Protein AF-A0A388KWD1-F1 (afdb_monomer_lite)

Sequence (75 aa):
MAVKIGINGFGRIGRLVLRASLNHPNVQVVAVNDPFLDPEYIVYLFKYDTVHGKYKGEWGYSNRVVELIEHISKA

Structure (mmCIF, N/CA/C/O backbone):
data_AF-A0A388KWD1-F1
#
_entry.id   AF-A0A388KWD1-F1
#
loop_
_atom_site.group_PDB
_atom_site.id
_atom_site.type_symbol
_atom_site.label_atom_id
_atom_site.label_alt_id
_atom_site.label_comp_id
_atom_site.label_asym_id
_atom_site.label_entity_id
_atom_site.label_seq_id
_atom_site.pdbx_PDB_ins_code
_atom_site.Cartn_x
_atom_site.Cartn_y
_atom_site.Cartn_z
_atom_site.occupancy
_atom_site.B_iso_or_equiv
_atom_site.auth_seq_id
_atom_site.auth_comp_id
_atom_site.auth_asym_id
_atom_site.auth_atom_id
_atom_site.pdbx_PDB_model_num
ATOM 1 N N . MET A 1 1 ? -17.041 -3.516 12.359 1.00 77.50 1 MET A N 1
ATOM 2 C CA . MET A 1 1 ? -16.108 -4.497 11.761 1.00 77.50 1 MET A CA 1
ATOM 3 C C . MET A 1 1 ? -15.580 -3.873 10.477 1.00 77.50 1 MET A C 1
ATOM 5 O O . MET A 1 1 ? -16.398 -3.363 9.724 1.00 77.50 1 MET A O 1
ATOM 9 N N . ALA A 1 2 ? -14.263 -3.801 10.272 1.00 89.31 2 ALA A N 1
ATOM 10 C CA . ALA A 1 2 ? -13.705 -3.158 9.079 1.00 89.31 2 ALA A CA 1
ATOM 11 C C . ALA A 1 2 ? -13.863 -4.060 7.844 1.00 89.31 2 ALA A C 1
ATOM 13 O O . ALA A 1 2 ? -13.683 -5.276 7.935 1.00 89.31 2 ALA A O 1
ATOM 14 N N . VAL A 1 3 ? -14.195 -3.467 6.697 1.00 95.69 3 VAL A N 1
ATOM 15 C CA . VAL A 1 3 ? -14.270 -4.166 5.411 1.00 95.69 3 VAL A CA 1
ATOM 16 C C . VAL A 1 3 ? -12.852 -4.452 4.933 1.00 95.69 3 VAL A C 1
ATOM 18 O O . VAL A 1 3 ? -12.037 -3.537 4.798 1.00 95.69 3 VAL A O 1
ATOM 21 N N . LYS A 1 4 ? -12.559 -5.729 4.682 1.00 92.31 4 LYS A N 1
ATOM 22 C CA . LYS A 1 4 ? -11.261 -6.178 4.172 1.00 92.31 4 LYS A CA 1
ATOM 23 C C . LYS A 1 4 ? -11.221 -6.028 2.658 1.00 92.31 4 LYS A C 1
ATOM 25 O O . LYS A 1 4 ? -12.103 -6.541 1.975 1.00 92.31 4 LYS A O 1
ATOM 30 N N . ILE A 1 5 ? -10.198 -5.352 2.147 1.00 92.25 5 ILE A N 1
ATOM 31 C CA . ILE A 1 5 ? -10.029 -5.097 0.714 1.00 92.25 5 ILE A CA 1
ATOM 32 C C . ILE A 1 5 ? -8.621 -5.467 0.241 1.00 92.25 5 ILE A C 1
ATOM 34 O O . ILE A 1 5 ? -7.653 -5.373 0.996 1.00 92.25 5 ILE A O 1
ATOM 38 N N . GLY A 1 6 ? -8.511 -5.872 -1.022 1.00 91.81 6 GLY A N 1
ATOM 39 C CA . GLY A 1 6 ? -7.240 -6.032 -1.726 1.00 91.81 6 GLY A CA 1
ATOM 40 C C . GLY A 1 6 ? -7.047 -4.931 -2.768 1.00 91.81 6 GLY A C 1
ATOM 41 O O . GLY A 1 6 ? -8.023 -4.390 -3.289 1.00 91.81 6 GLY A O 1
ATOM 42 N N . ILE A 1 7 ? -5.794 -4.606 -3.081 1.00 92.75 7 ILE A N 1
ATOM 43 C CA . ILE A 1 7 ? -5.427 -3.665 -4.146 1.00 92.75 7 ILE A CA 1
ATOM 44 C C . ILE A 1 7 ? -4.741 -4.452 -5.264 1.00 92.75 7 ILE A C 1
ATOM 46 O O . ILE A 1 7 ? -3.707 -5.069 -5.032 1.00 92.75 7 ILE A O 1
ATOM 50 N N . ASN A 1 8 ? -5.299 -4.415 -6.475 1.00 93.88 8 ASN A N 1
ATOM 51 C CA . ASN A 1 8 ? -4.681 -4.996 -7.667 1.00 93.88 8 ASN A CA 1
ATOM 52 C C . ASN A 1 8 ? -4.168 -3.868 -8.575 1.00 93.88 8 ASN A C 1
ATOM 54 O O . ASN A 1 8 ? -4.968 -3.128 -9.147 1.00 93.88 8 ASN A O 1
ATOM 58 N N . GLY A 1 9 ? -2.848 -3.725 -8.663 1.00 93.88 9 GLY A N 1
ATOM 59 C CA . GLY A 1 9 ? -2.142 -2.602 -9.279 1.00 93.88 9 GLY A CA 1
ATOM 60 C C . GLY A 1 9 ? -1.730 -1.537 -8.257 1.00 93.88 9 GLY A C 1
ATOM 61 O O . GLY A 1 9 ? -2.563 -0.788 -7.737 1.00 93.88 9 GLY A O 1
ATOM 62 N N . PHE A 1 10 ? -0.424 -1.409 -8.009 1.00 93.19 10 PHE A N 1
ATOM 63 C CA . PHE A 1 10 ? 0.165 -0.486 -7.031 1.00 93.19 10 PHE A CA 1
ATOM 64 C C . PHE A 1 10 ? 0.778 0.774 -7.670 1.00 93.19 10 PHE A C 1
ATOM 66 O O . PHE A 1 10 ? 1.756 1.377 -7.211 1.00 93.19 10 PHE A O 1
ATOM 73 N N . GLY A 1 11 ? 0.127 1.226 -8.740 1.00 92.69 11 GLY A N 1
ATOM 74 C CA . GLY A 1 11 ? 0.393 2.503 -9.387 1.00 92.69 11 GLY A CA 1
ATOM 75 C C . GLY A 1 11 ? -0.098 3.702 -8.568 1.00 92.69 11 GLY A C 1
ATOM 76 O O . GLY A 1 11 ? -0.336 3.642 -7.362 1.00 92.69 11 GLY A O 1
ATOM 77 N N . ARG A 1 12 ? -0.282 4.838 -9.244 1.00 95.00 12 ARG A N 1
ATOM 78 C CA . ARG A 1 12 ? -0.607 6.117 -8.592 1.00 95.00 12 ARG A CA 1
ATOM 79 C C . ARG A 1 12 ? -1.874 6.059 -7.726 1.00 95.00 12 ARG A C 1
ATOM 81 O O . ARG A 1 12 ? -1.854 6.552 -6.606 1.00 95.00 12 ARG A O 1
ATOM 88 N N . ILE A 1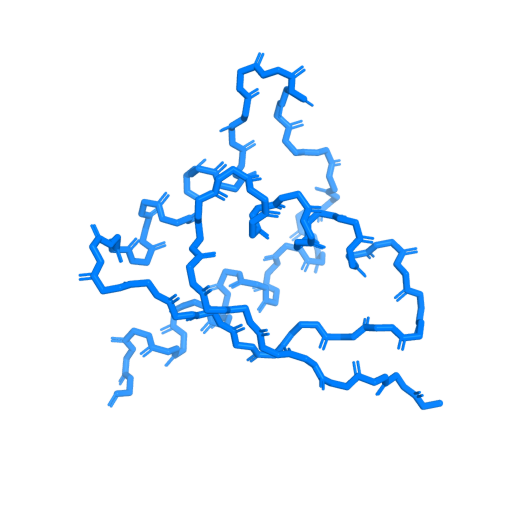 13 ? -2.944 5.426 -8.212 1.00 96.19 13 ILE A N 1
ATOM 89 C CA . ILE A 1 13 ? -4.208 5.308 -7.467 1.00 96.19 13 ILE A CA 1
ATOM 90 C C . ILE A 1 13 ? -4.099 4.293 -6.327 1.00 96.19 13 ILE A C 1
ATOM 92 O O . ILE A 1 13 ? -4.470 4.623 -5.205 1.00 96.19 13 ILE A O 1
ATOM 96 N N . GLY A 1 14 ? -3.534 3.105 -6.572 1.00 94.31 14 GLY A N 1
ATOM 97 C CA . GLY A 1 14 ? -3.384 2.067 -5.544 1.00 94.31 14 GLY A CA 1
ATOM 98 C C . GLY A 1 14 ? -2.641 2.570 -4.303 1.00 94.31 14 GLY A C 1
ATOM 99 O O . GLY A 1 14 ? -3.090 2.363 -3.176 1.00 94.31 14 GLY A O 1
ATOM 100 N N . ARG A 1 15 ? -1.569 3.349 -4.495 1.00 92.62 15 ARG A N 1
ATOM 101 C CA . ARG A 1 15 ? -0.828 3.971 -3.385 1.00 92.62 15 ARG A CA 1
ATOM 102 C C . ARG A 1 15 ? -1.656 4.972 -2.588 1.00 92.62 15 ARG A C 1
ATOM 104 O O . ARG A 1 15 ? -1.570 4.998 -1.361 1.00 92.62 15 ARG A O 1
ATOM 111 N N . LEU A 1 16 ? -2.450 5.799 -3.266 1.00 93.75 16 LEU A N 1
ATOM 112 C CA . LEU A 1 16 ? -3.305 6.788 -2.607 1.00 93.75 16 LEU A CA 1
ATOM 113 C C . LEU A 1 16 ? -4.467 6.130 -1.865 1.00 93.75 16 LEU A C 1
ATOM 115 O O . LEU A 1 16 ? -4.776 6.550 -0.753 1.00 93.75 16 LEU A O 1
ATOM 119 N N . VAL A 1 17 ? -5.045 5.066 -2.427 1.00 94.00 17 VAL A N 1
ATOM 120 C CA . VAL A 1 17 ? -6.044 4.234 -1.746 1.00 94.00 17 VAL A CA 1
ATOM 121 C C . VAL A 1 17 ? -5.452 3.640 -0.473 1.00 94.00 17 VAL A C 1
ATOM 123 O O . VAL A 1 17 ? -6.062 3.770 0.588 1.00 94.00 17 VAL A O 1
ATOM 126 N N . LEU A 1 18 ? -4.242 3.073 -0.536 1.00 91.19 18 LEU A N 1
ATOM 127 C CA . LEU A 1 18 ? -3.574 2.556 0.655 1.00 91.19 18 LEU A CA 1
ATOM 128 C C . LEU A 1 18 ? -3.363 3.665 1.698 1.00 91.19 18 LEU A C 1
ATOM 130 O O . LEU A 1 18 ? -3.780 3.502 2.841 1.00 91.19 18 LEU A O 1
ATOM 134 N N . ARG A 1 19 ? -2.811 4.823 1.311 1.00 88.81 19 ARG A N 1
ATOM 135 C CA . ARG A 1 19 ? -2.621 5.968 2.225 1.00 88.81 19 ARG A CA 1
ATOM 136 C C . ARG A 1 19 ? -3.931 6.450 2.861 1.00 88.81 19 ARG A C 1
ATOM 138 O O . ARG A 1 19 ? -3.939 6.751 4.050 1.00 88.81 19 ARG A O 1
ATOM 145 N N . ALA A 1 20 ? -5.022 6.517 2.100 1.00 90.56 20 ALA A N 1
ATOM 146 C CA . ALA A 1 20 ? -6.331 6.918 2.612 1.00 90.56 20 ALA A CA 1
ATOM 147 C C . ALA A 1 20 ? -6.911 5.872 3.577 1.00 90.56 20 ALA A C 1
ATOM 149 O O . ALA A 1 20 ? -7.444 6.231 4.627 1.00 90.56 20 ALA A O 1
ATOM 150 N N . SER A 1 21 ? -6.759 4.584 3.253 1.00 89.44 21 SER A N 1
ATOM 151 C CA . SER A 1 21 ? -7.285 3.481 4.064 1.00 89.44 21 SER A CA 1
ATOM 152 C C . SER A 1 21 ? -6.689 3.435 5.474 1.00 89.44 21 SER A C 1
ATOM 154 O O . SER A 1 21 ? -7.393 3.087 6.415 1.00 89.44 21 SER A O 1
ATOM 156 N N . LEU A 1 22 ? -5.432 3.865 5.648 1.00 84.69 22 LEU A N 1
ATOM 157 C CA . LEU A 1 22 ? -4.750 3.874 6.949 1.00 84.69 22 LEU A CA 1
ATOM 158 C C . LEU A 1 22 ? -5.401 4.806 7.980 1.00 84.69 22 LEU A C 1
ATOM 160 O O . LEU A 1 22 ? -5.262 4.568 9.174 1.00 84.69 22 LEU A O 1
ATOM 164 N N . ASN A 1 23 ? -6.136 5.826 7.533 1.00 84.12 23 ASN A N 1
ATOM 165 C CA . ASN A 1 23 ? -6.876 6.738 8.410 1.00 84.12 23 ASN A CA 1
ATOM 166 C C . ASN A 1 23 ? -8.383 6.434 8.445 1.00 84.12 23 ASN A C 1
ATOM 168 O O . ASN A 1 23 ? -9.157 7.222 8.987 1.00 84.12 23 ASN A O 1
ATOM 172 N N . HIS A 1 24 ? -8.822 5.322 7.846 1.00 87.56 24 HIS A N 1
ATOM 173 C CA . HIS A 1 24 ? -10.236 5.009 7.684 1.00 87.56 24 HIS A CA 1
ATOM 174 C C . HIS A 1 24 ? -10.642 3.797 8.543 1.00 87.56 24 HIS A C 1
ATOM 176 O O . HIS A 1 24 ? -10.395 2.657 8.152 1.00 87.56 24 HIS A O 1
ATOM 182 N N . PRO A 1 25 ? -11.345 3.986 9.677 1.00 88.75 25 PRO A N 1
ATOM 183 C CA . PRO A 1 25 ? -11.583 2.918 10.658 1.00 88.75 25 PRO A CA 1
ATOM 184 C C . PRO A 1 25 ? -12.442 1.756 10.133 1.00 88.75 25 PRO A C 1
ATOM 186 O O . PRO A 1 25 ? -12.399 0.653 10.675 1.00 88.75 25 PRO A O 1
ATOM 189 N N . ASN A 1 26 ? -13.219 1.983 9.071 1.00 93.38 26 ASN A N 1
ATOM 190 C CA . ASN A 1 26 ? -14.087 0.960 8.483 1.00 93.38 26 ASN A CA 1
ATOM 191 C C . ASN A 1 26 ? -1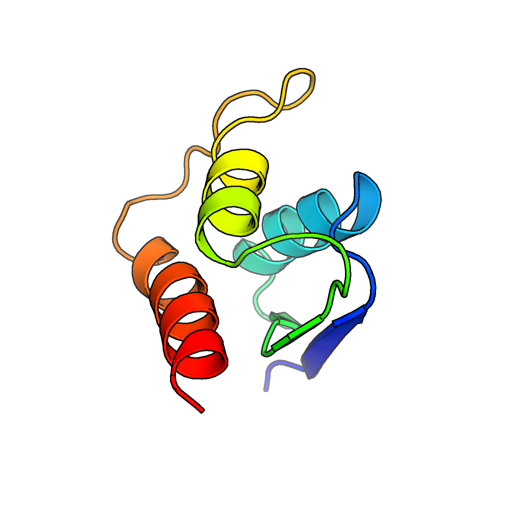3.442 0.186 7.324 1.00 93.38 26 ASN A C 1
ATOM 193 O O . ASN A 1 26 ? -14.117 -0.650 6.731 1.00 93.38 26 ASN A O 1
ATOM 197 N N . VAL A 1 27 ? -12.182 0.459 6.971 1.00 89.62 27 VAL A N 1
ATOM 198 C CA . VAL A 1 27 ? -11.502 -0.184 5.837 1.00 89.62 27 VAL A CA 1
ATOM 199 C C . VAL A 1 27 ? -10.172 -0.763 6.298 1.00 89.62 27 VAL A C 1
ATOM 201 O O . VAL A 1 27 ? -9.417 -0.119 7.015 1.00 89.62 27 VAL A O 1
ATOM 204 N N . GLN A 1 28 ? -9.877 -1.983 5.861 1.00 87.88 28 GLN A N 1
ATOM 205 C CA . GLN A 1 28 ? -8.605 -2.644 6.107 1.00 87.88 28 GLN A CA 1
ATOM 206 C C . GLN A 1 28 ? -8.064 -3.202 4.792 1.00 87.88 28 GLN A C 1
ATOM 208 O O . GLN A 1 28 ? -8.640 -4.133 4.228 1.00 87.88 28 GLN A O 1
ATOM 213 N N . VAL A 1 29 ? -6.941 -2.669 4.313 1.00 87.00 29 VAL A N 1
ATOM 214 C CA . VAL A 1 29 ? -6.217 -3.285 3.194 1.00 87.00 29 VAL A CA 1
ATOM 215 C C . VAL A 1 29 ? -5.471 -4.511 3.713 1.00 87.00 29 VAL A C 1
ATOM 217 O O . VAL A 1 29 ? -4.726 -4.414 4.686 1.00 87.00 29 VAL A O 1
ATOM 220 N N . VAL A 1 30 ? -5.704 -5.663 3.086 1.00 86.81 30 VAL A N 1
ATOM 221 C CA . VAL A 1 30 ? -5.139 -6.959 3.507 1.00 86.81 30 VAL A CA 1
ATOM 222 C C . VAL A 1 30 ? -4.219 -7.593 2.473 1.00 86.81 30 VAL A C 1
ATOM 224 O O . VAL A 1 30 ? -3.539 -8.555 2.796 1.00 86.81 30 VAL A O 1
ATOM 227 N N . ALA A 1 31 ? -4.196 -7.085 1.241 1.00 85.94 31 ALA A N 1
ATOM 228 C CA . ALA A 1 31 ? -3.311 -7.580 0.195 1.00 85.94 31 ALA A CA 1
ATOM 229 C C . ALA A 1 31 ? -3.057 -6.499 -0.857 1.00 85.94 31 ALA A C 1
ATOM 231 O O . ALA A 1 31 ? -3.930 -5.671 -1.140 1.00 85.94 31 ALA A O 1
ATOM 232 N N . VAL A 1 32 ? -1.874 -6.551 -1.461 1.00 85.75 32 VAL A N 1
ATOM 233 C CA . VAL A 1 32 ? -1.500 -5.769 -2.638 1.00 85.75 32 VAL A CA 1
ATOM 234 C C . VAL A 1 32 ? -0.893 -6.733 -3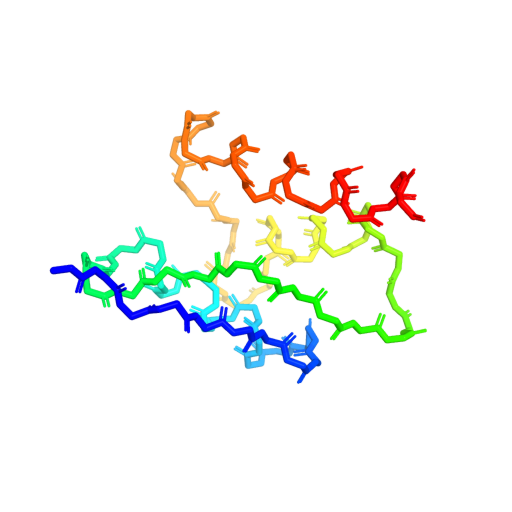.651 1.00 85.75 32 VAL A C 1
ATOM 236 O O . VAL A 1 32 ? -0.037 -7.530 -3.287 1.00 85.75 32 VAL A O 1
ATOM 239 N N . ASN A 1 33 ? -1.340 -6.662 -4.901 1.00 87.31 33 ASN A N 1
ATOM 240 C CA . ASN A 1 33 ? -0.777 -7.413 -6.018 1.00 87.31 33 ASN A CA 1
ATOM 241 C C . ASN A 1 33 ? -0.318 -6.441 -7.107 1.00 87.31 33 ASN A C 1
ATOM 243 O O . ASN A 1 33 ? -1.115 -5.619 -7.563 1.00 87.31 33 ASN A O 1
ATOM 247 N N . ASP A 1 34 ? 0.935 -6.546 -7.540 1.00 90.62 34 ASP A N 1
ATOM 248 C CA . ASP A 1 34 ? 1.449 -5.868 -8.729 1.00 90.62 34 ASP A CA 1
ATOM 249 C C . ASP A 1 34 ? 2.546 -6.739 -9.365 1.00 90.62 34 ASP A C 1
ATOM 251 O O . ASP A 1 34 ? 3.570 -6.971 -8.727 1.00 90.62 34 ASP A O 1
ATOM 255 N N . PRO A 1 35 ? 2.353 -7.259 -10.590 1.00 89.56 35 PRO A N 1
ATOM 256 C CA . PRO A 1 35 ? 3.296 -8.199 -11.194 1.00 89.56 35 PRO A CA 1
ATOM 257 C C . PRO A 1 35 ? 4.601 -7.544 -11.674 1.00 89.56 35 PRO A C 1
ATOM 259 O O . PRO A 1 35 ? 5.502 -8.256 -12.114 1.00 89.56 35 PRO A O 1
ATOM 262 N N . PHE A 1 36 ? 4.709 -6.211 -11.633 1.00 91.88 36 PHE A N 1
ATOM 263 C CA . PHE A 1 36 ? 5.854 -5.469 -12.167 1.00 91.88 36 PHE A CA 1
ATOM 264 C C . PHE A 1 36 ? 6.698 -4.779 -11.094 1.00 91.88 36 PHE A C 1
ATOM 266 O O . PHE A 1 36 ? 7.673 -4.109 -11.437 1.00 91.88 36 PHE A O 1
ATOM 273 N N . LEU A 1 37 ? 6.325 -4.896 -9.819 1.00 85.81 37 LEU A N 1
ATOM 274 C CA . LEU A 1 37 ? 7.009 -4.228 -8.718 1.00 85.81 37 LEU A CA 1
ATOM 275 C C . LEU A 1 37 ? 7.456 -5.252 -7.684 1.00 85.81 37 LEU A C 1
ATOM 277 O O . LEU A 1 37 ? 6.661 -6.065 -7.216 1.00 85.81 37 LEU A O 1
ATOM 281 N N . ASP A 1 38 ? 8.720 -5.168 -7.291 1.00 85.38 38 ASP A N 1
ATOM 282 C CA . ASP A 1 38 ? 9.218 -5.909 -6.146 1.00 85.38 38 ASP A CA 1
ATOM 283 C C . ASP A 1 38 ? 8.688 -5.315 -4.819 1.00 85.38 38 ASP A C 1
ATOM 285 O O . ASP A 1 38 ? 8.394 -4.113 -4.730 1.00 85.38 38 ASP A O 1
ATOM 289 N N . PRO A 1 39 ? 8.540 -6.151 -3.776 1.00 79.81 39 PRO A N 1
ATOM 290 C CA . PRO A 1 39 ? 8.105 -5.755 -2.435 1.00 79.81 39 PRO A CA 1
ATOM 291 C C . PRO A 1 39 ? 8.832 -4.521 -1.874 1.00 79.81 39 PRO A C 1
ATOM 293 O O . PRO A 1 39 ? 8.204 -3.589 -1.359 1.00 79.81 39 PRO A O 1
ATOM 296 N N . GLU A 1 40 ? 10.155 -4.477 -2.000 1.00 79.88 40 GLU A N 1
ATOM 297 C CA . GLU A 1 40 ? 10.998 -3.391 -1.508 1.00 79.88 40 GLU A CA 1
ATOM 298 C C . GLU A 1 40 ? 10.693 -2.077 -2.240 1.00 79.88 40 GLU A C 1
ATOM 300 O O . GLU A 1 40 ? 10.578 -1.009 -1.619 1.00 79.88 40 GLU A O 1
ATOM 305 N N . TYR A 1 41 ? 10.486 -2.144 -3.555 1.00 85.94 41 TYR A N 1
ATOM 306 C CA . TYR A 1 41 ? 10.133 -0.992 -4.369 1.00 85.94 41 TYR A CA 1
ATOM 307 C C . TYR A 1 41 ? 8.705 -0.498 -4.109 1.00 85.94 41 TYR A C 1
ATOM 309 O O . TYR A 1 41 ? 8.478 0.714 -4.045 1.00 85.94 41 TYR A O 1
ATOM 317 N N . ILE A 1 42 ? 7.752 -1.395 -3.840 1.00 85.56 42 ILE A N 1
ATOM 318 C CA . ILE A 1 42 ? 6.404 -1.044 -3.356 1.00 85.56 42 ILE A CA 1
ATOM 319 C C . ILE A 1 42 ? 6.504 -0.211 -2.067 1.00 85.56 42 ILE A C 1
ATOM 321 O O . ILE A 1 42 ? 5.888 0.858 -1.972 1.00 85.56 42 ILE A O 1
ATOM 325 N N . VAL A 1 43 ? 7.318 -0.637 -1.094 1.00 83.25 43 VAL A N 1
ATOM 326 C CA . VAL A 1 43 ? 7.538 0.112 0.158 1.00 83.25 43 VAL A CA 1
ATOM 327 C C . VAL A 1 43 ? 8.170 1.479 -0.117 1.00 83.25 43 VAL A C 1
ATOM 329 O O . VAL A 1 43 ? 7.730 2.490 0.444 1.00 83.25 43 VAL A O 1
ATOM 332 N N . TYR A 1 44 ? 9.165 1.542 -1.004 1.00 86.06 44 TYR A N 1
ATOM 333 C CA . TYR A 1 44 ? 9.795 2.800 -1.405 1.00 86.06 44 TYR A CA 1
ATOM 334 C C . TYR A 1 44 ? 8.782 3.781 -2.012 1.00 86.06 44 TYR A C 1
ATOM 33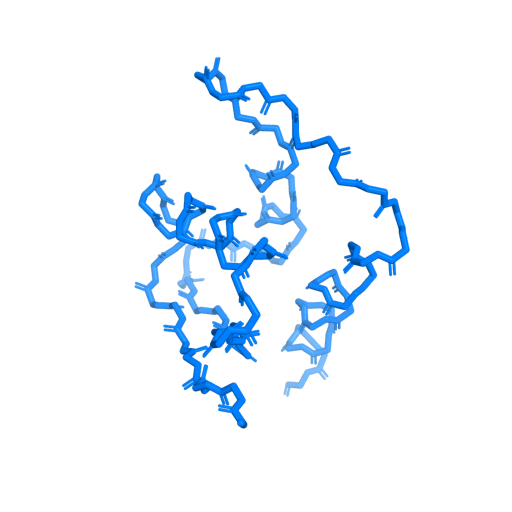6 O O . TYR A 1 44 ? 8.667 4.919 -1.544 1.00 86.06 44 TYR A O 1
ATOM 344 N N . LEU A 1 45 ? 8.004 3.335 -3.001 1.00 89.06 45 LEU A N 1
ATOM 345 C CA . LEU A 1 45 ? 7.000 4.151 -3.686 1.00 89.06 45 LEU A CA 1
ATOM 3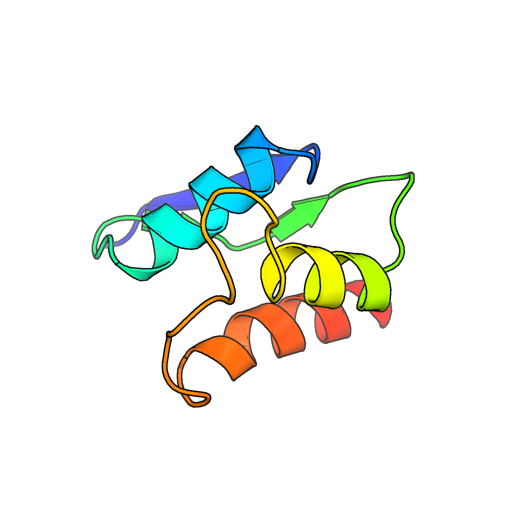46 C C . LEU A 1 45 ? 5.859 4.573 -2.755 1.00 89.06 45 LEU A C 1
ATOM 348 O O . LEU A 1 45 ? 5.300 5.660 -2.896 1.00 89.06 45 LEU A O 1
ATOM 352 N N . PHE A 1 46 ? 5.494 3.731 -1.788 1.00 87.81 46 PHE A N 1
ATOM 353 C CA . PHE A 1 46 ? 4.533 4.109 -0.758 1.00 87.81 46 PHE A CA 1
ATOM 354 C C . PHE A 1 46 ? 5.093 5.208 0.154 1.00 87.81 46 PHE A C 1
ATOM 356 O O . PHE A 1 46 ? 4.386 6.171 0.471 1.00 87.81 46 PHE A O 1
ATOM 363 N N . LYS A 1 47 ? 6.363 5.097 0.560 1.00 83.94 47 LYS A N 1
ATOM 364 C CA . LYS A 1 47 ? 7.025 6.033 1.476 1.00 83.94 47 LYS A CA 1
ATOM 365 C C . LYS A 1 47 ? 7.276 7.395 0.840 1.00 83.94 47 LYS A C 1
ATOM 367 O O . LYS A 1 47 ? 7.076 8.408 1.513 1.00 83.94 47 LYS A O 1
ATOM 372 N N . TYR A 1 48 ? 7.672 7.437 -0.428 1.00 90.19 48 TYR A N 1
ATOM 373 C CA . TYR A 1 48 ? 8.036 8.660 -1.139 1.00 90.19 48 TYR A CA 1
ATOM 374 C C . TYR A 1 48 ? 7.103 8.897 -2.326 1.00 90.19 48 TYR A C 1
ATOM 376 O O . TYR A 1 48 ? 7.100 8.140 -3.287 1.00 90.19 48 TYR A O 1
ATOM 384 N N . ASP A 1 49 ? 6.333 9.984 -2.270 1.00 92.50 49 ASP A N 1
ATOM 385 C CA . ASP A 1 49 ? 5.494 10.429 -3.382 1.00 92.50 49 ASP A CA 1
ATOM 386 C C . ASP A 1 49 ? 5.860 11.872 -3.748 1.00 92.50 49 ASP A C 1
ATOM 388 O O . ASP A 1 49 ? 5.963 12.727 -2.869 1.00 92.50 49 ASP A O 1
ATOM 392 N N . THR A 1 50 ? 6.075 12.151 -5.033 1.00 95.00 50 THR A N 1
ATOM 393 C CA . THR A 1 50 ? 6.501 13.479 -5.508 1.00 95.00 50 THR A CA 1
ATOM 394 C C . THR A 1 50 ? 5.430 14.553 -5.311 1.00 95.00 50 THR A C 1
ATOM 396 O O . THR A 1 50 ? 5.770 15.708 -5.087 1.00 95.00 50 THR A O 1
ATOM 399 N N . VAL A 1 51 ? 4.144 14.197 -5.384 1.00 95.56 51 VAL A N 1
ATOM 400 C CA . VAL A 1 51 ? 3.033 15.161 -5.298 1.00 95.56 51 VAL A CA 1
ATOM 401 C C . VAL A 1 51 ? 2.499 15.264 -3.875 1.00 95.56 51 VAL A C 1
ATOM 403 O O . VAL A 1 51 ? 2.253 16.360 -3.384 1.00 95.56 51 VAL A O 1
ATOM 406 N N . HIS A 1 52 ? 2.354 14.133 -3.186 1.00 89.69 52 HIS A N 1
ATOM 407 C CA . HIS A 1 52 ? 1.803 14.084 -1.827 1.00 89.69 52 HIS A CA 1
ATOM 408 C C . HIS A 1 52 ? 2.877 14.069 -0.735 1.00 89.69 52 HIS A C 1
ATOM 410 O O . HIS A 1 52 ? 2.562 13.979 0.454 1.00 89.69 52 HIS A O 1
ATOM 416 N N . GLY A 1 53 ? 4.147 14.135 -1.128 1.00 90.12 53 GLY A N 1
ATOM 417 C CA . GLY A 1 53 ? 5.285 14.106 -0.230 1.00 90.12 53 GLY A CA 1
ATOM 418 C C . GLY A 1 53 ? 5.505 12.747 0.433 1.00 90.12 53 GLY A C 1
ATOM 419 O O . GLY A 1 53 ? 4.845 11.729 0.163 1.00 90.12 53 GLY A O 1
ATOM 420 N N . LYS A 1 54 ? 6.474 12.745 1.348 1.00 88.81 54 LYS A N 1
ATOM 421 C CA . LYS A 1 54 ? 6.795 11.585 2.176 1.00 88.81 54 LYS A CA 1
ATOM 422 C C . LYS A 1 54 ? 5.606 11.225 3.070 1.00 88.81 54 LYS A C 1
ATOM 424 O O . LYS A 1 54 ? 5.009 12.108 3.687 1.00 88.81 54 LYS A O 1
ATOM 429 N N . TYR A 1 55 ? 5.284 9.938 3.167 1.00 84.75 55 TYR A N 1
ATOM 430 C CA . TYR A 1 55 ? 4.276 9.457 4.108 1.00 84.75 55 TYR A CA 1
ATOM 431 C C . TYR A 1 55 ? 4.693 9.791 5.553 1.00 84.75 55 TYR A C 1
ATOM 433 O O . TYR A 1 55 ? 5.839 9.553 5.941 1.00 84.75 55 TYR A O 1
ATOM 441 N N . LYS A 1 56 ? 3.772 10.384 6.326 1.00 76.94 56 LYS A N 1
ATOM 442 C CA . LYS A 1 56 ? 4.034 10.959 7.661 1.00 76.94 56 LYS A CA 1
ATOM 443 C C . LYS A 1 56 ? 3.528 10.107 8.832 1.00 76.94 56 LYS A C 1
ATOM 445 O O . LYS A 1 56 ? 3.665 10.539 9.970 1.00 76.94 56 LYS A O 1
ATOM 450 N N . GLY A 1 57 ? 2.913 8.950 8.577 1.00 67.88 57 GLY A N 1
ATOM 451 C CA . GLY A 1 57 ? 2.409 8.095 9.656 1.00 67.88 57 GLY A CA 1
ATOM 452 C C . GLY A 1 57 ? 3.542 7.570 10.542 1.00 67.88 57 GLY A C 1
ATOM 453 O O . GLY A 1 57 ? 4.625 7.265 10.040 1.00 67.88 57 GLY A O 1
ATOM 454 N N . GLU A 1 58 ? 3.294 7.478 11.853 1.00 50.91 58 GLU A N 1
ATOM 455 C CA . GLU A 1 58 ? 4.248 6.921 12.815 1.00 50.91 58 GLU A CA 1
ATOM 456 C C . GLU A 1 58 ? 4.639 5.488 12.435 1.00 50.91 58 GLU A C 1
ATOM 458 O O . GLU A 1 58 ? 3.807 4.662 12.043 1.00 50.91 58 GLU A O 1
ATOM 463 N N . TRP A 1 59 ? 5.925 5.186 12.618 1.00 43.94 59 TRP A N 1
ATOM 464 C CA . TRP A 1 59 ? 6.561 3.888 12.369 1.00 43.94 59 TRP A CA 1
ATOM 465 C C . TRP A 1 59 ? 5.983 2.715 13.196 1.00 43.94 59 TRP A C 1
ATOM 467 O O . TRP A 1 59 ? 6.517 1.618 13.139 1.00 43.94 59 TRP A O 1
ATOM 477 N N . GLY A 1 60 ? 4.883 2.907 13.935 1.00 38.56 60 GLY A N 1
ATOM 478 C CA . GLY A 1 60 ? 4.168 1.859 14.675 1.00 38.56 60 GLY A CA 1
ATOM 479 C C . GLY A 1 60 ? 2.997 1.214 13.918 1.00 38.56 60 GLY A C 1
ATOM 480 O O . GLY A 1 60 ? 2.747 0.026 14.087 1.00 38.56 60 GLY A O 1
ATOM 481 N N . TYR A 1 61 ? 2.308 1.947 13.031 1.00 40.81 61 TYR A N 1
ATOM 482 C CA . TYR A 1 61 ? 1.281 1.369 12.135 1.00 40.81 61 TYR A CA 1
ATOM 483 C C . TYR A 1 61 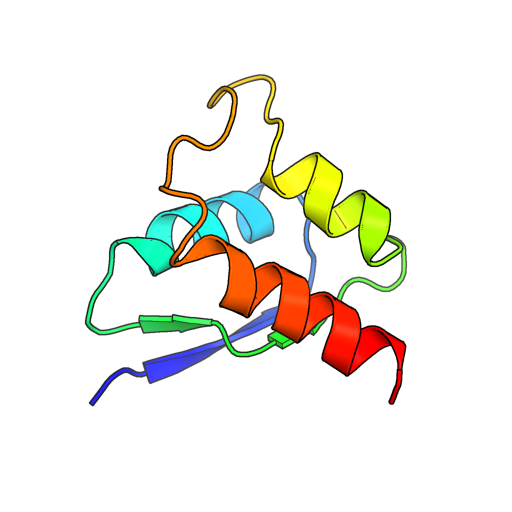? 1.867 0.923 10.786 1.00 40.81 61 TYR A C 1
ATOM 485 O O . TYR A 1 61 ? 1.311 0.050 10.120 1.00 40.81 61 TYR A O 1
ATOM 493 N N . SER A 1 62 ? 3.016 1.500 10.411 1.00 46.59 62 SER A N 1
ATOM 494 C CA . SER A 1 62 ? 3.801 1.176 9.210 1.00 46.59 62 SER A CA 1
ATOM 495 C C . SER A 1 62 ? 4.308 -0.265 9.195 1.00 46.59 62 SER A C 1
ATOM 497 O O . SER A 1 62 ? 4.461 -0.839 8.117 1.00 46.59 62 SER A O 1
ATOM 499 N N . ASN A 1 63 ? 4.540 -0.850 10.373 1.00 49.16 63 ASN A N 1
ATOM 500 C CA . ASN A 1 63 ? 5.050 -2.208 10.477 1.00 49.16 63 ASN A CA 1
ATOM 501 C C . ASN A 1 63 ? 4.076 -3.200 9.853 1.00 49.16 63 ASN A C 1
ATOM 503 O O . ASN A 1 63 ? 4.520 -4.019 9.084 1.00 49.16 63 ASN A O 1
ATOM 507 N N . ARG A 1 64 ? 2.753 -3.041 9.988 1.00 56.47 64 ARG A N 1
ATOM 508 C CA . ARG A 1 64 ? 1.799 -4.008 9.412 1.00 56.47 64 ARG A CA 1
ATOM 509 C C . ARG A 1 64 ? 1.795 -4.073 7.891 1.00 56.47 64 ARG A C 1
ATOM 511 O O . ARG A 1 64 ? 1.536 -5.135 7.356 1.00 56.47 64 ARG A O 1
ATOM 518 N N . VAL A 1 65 ? 2.018 -2.962 7.187 1.00 58.44 65 VAL A N 1
ATOM 519 C CA . VAL A 1 65 ? 2.043 -2.966 5.712 1.00 58.44 65 VAL A CA 1
ATOM 520 C C . VAL A 1 65 ? 3.385 -3.480 5.207 1.00 58.44 65 VAL A C 1
ATOM 522 O O . VAL A 1 65 ? 3.407 -4.255 4.261 1.00 58.44 65 VAL A O 1
ATOM 525 N N . VAL A 1 66 ? 4.488 -3.085 5.848 1.00 59.56 66 VAL A N 1
ATOM 526 C CA . VAL A 1 66 ? 5.823 -3.606 5.523 1.00 59.56 66 VAL A CA 1
ATOM 527 C C . VAL A 1 66 ? 5.911 -5.095 5.871 1.00 59.56 66 VAL A C 1
ATOM 529 O O . VAL A 1 66 ? 6.295 -5.876 5.019 1.00 59.56 66 VAL A O 1
ATOM 532 N N . GLU A 1 67 ? 5.436 -5.509 7.046 1.00 62.72 67 GLU A N 1
ATOM 533 C CA . GLU A 1 67 ? 5.283 -6.909 7.469 1.00 62.72 67 GLU A CA 1
ATOM 534 C C . GLU A 1 67 ? 4.338 -7.676 6.544 1.00 62.72 67 GLU A C 1
ATOM 536 O O . GLU A 1 67 ? 4.615 -8.823 6.235 1.00 62.72 67 GLU A O 1
ATOM 541 N N . LEU A 1 68 ? 3.235 -7.076 6.075 1.00 59.59 68 LEU A N 1
ATOM 542 C CA . LEU A 1 68 ? 2.337 -7.714 5.106 1.00 59.59 68 LEU A CA 1
ATOM 543 C C . LEU A 1 68 ? 3.046 -7.943 3.769 1.00 59.59 68 LEU A C 1
ATOM 545 O O . LEU A 1 68 ? 2.932 -9.020 3.194 1.00 59.59 68 LEU A O 1
ATOM 549 N N . ILE A 1 69 ? 3.781 -6.944 3.285 1.00 61.34 69 ILE A N 1
ATOM 550 C CA . ILE A 1 69 ? 4.546 -7.023 2.041 1.00 61.34 69 ILE A CA 1
ATOM 551 C C . ILE A 1 69 ? 5.693 -8.047 2.178 1.00 61.34 69 ILE A C 1
ATOM 553 O O . ILE A 1 69 ? 5.870 -8.876 1.290 1.00 61.34 69 ILE A O 1
ATOM 557 N N . GLU A 1 70 ? 6.404 -8.069 3.309 1.00 57.28 70 GLU A N 1
ATOM 558 C CA . GLU A 1 70 ? 7.436 -9.067 3.637 1.00 57.28 70 GLU A CA 1
ATOM 559 C C . GLU A 1 70 ? 6.870 -10.477 3.882 1.00 57.28 70 GLU A C 1
ATOM 561 O O . GLU A 1 70 ? 7.552 -11.472 3.644 1.00 57.28 70 GLU A O 1
ATOM 566 N N . HIS A 1 71 ? 5.640 -10.596 4.386 1.00 50.69 71 HIS A N 1
ATOM 567 C CA . HIS A 1 71 ? 4.963 -11.878 4.581 1.00 50.69 71 HIS A CA 1
ATOM 568 C C . HIS A 1 71 ? 4.493 -12.462 3.246 1.00 50.69 71 HIS A C 1
ATOM 570 O O . HIS A 1 71 ? 4.638 -13.660 3.028 1.00 50.69 71 HIS A O 1
ATOM 576 N N . ILE A 1 72 ? 3.985 -11.619 2.339 1.00 45.78 72 ILE A N 1
ATOM 577 C CA . ILE A 1 72 ? 3.600 -12.015 0.977 1.00 45.78 72 ILE A CA 1
ATOM 578 C C . ILE A 1 72 ? 4.833 -12.384 0.137 1.00 45.78 72 ILE A C 1
ATOM 580 O O . ILE A 1 72 ? 4.740 -13.289 -0.679 1.00 45.78 72 ILE A O 1
ATOM 584 N N . SER A 1 73 ? 5.991 -11.742 0.337 1.00 46.69 73 SER A N 1
ATOM 585 C CA . SER A 1 73 ? 7.210 -12.061 -0.428 1.00 46.69 73 SER A CA 1
ATOM 586 C C . SER A 1 73 ? 7.895 -13.374 -0.030 1.00 46.69 73 SER A C 1
ATOM 588 O O . SER A 1 73 ? 8.715 -13.888 -0.790 1.00 46.69 73 SER A O 1
ATOM 590 N N . LYS A 1 74 ? 7.590 -13.908 1.160 1.00 43.41 74 LYS A N 1
ATOM 591 C CA . LYS A 1 74 ? 8.161 -15.154 1.706 1.00 43.41 74 LYS A CA 1
ATOM 592 C C . LYS A 1 74 ? 7.246 -16.379 1.551 1.00 43.41 74 LYS A C 1
ATOM 594 O O . LYS A 1 74 ? 7.654 -17.464 1.967 1.00 43.41 74 LYS A O 1
ATOM 599 N N . ALA A 1 75 ? 6.038 -16.204 1.015 1.00 38.53 75 ALA A N 1
ATOM 600 C CA . ALA A 1 75 ? 5.066 -17.264 0.733 1.00 38.53 75 ALA A CA 1
ATOM 601 C C . ALA A 1 75 ? 5.077 -17.627 -0.758 1.00 38.53 75 ALA A C 1
ATOM 603 O O . ALA A 1 75 ? 4.901 -18.829 -1.056 1.00 38.53 75 ALA A O 1
#

Organism: Chara braunii (NCBI:txid69332)

Radius of gyration: 11.74 Å; chains: 1; bounding box: 27×32×27 Å

pLDDT: mean 79.55, std 17.34, range [38.53, 96.19]

InterPro domains:
  IPR020828 Glyceraldehyde 3-phosphate dehydrogenase, NAD(P) binding domain [PF00044] (3-65)
  IPR020828 Glyceraldehyde 3-phosphate dehydrogenase, NAD(P) binding domain [SM00846] (3-74)
  IPR020831 Glyceraldehyde/Erythrose phosphate dehydrogenase family [PTHR10836] (2-57)
  IPR036291 NAD(P)-binding domain superfamily [SSF51735] (1-64)

Foldseek 3Di:
DADEDEAEDLPPVVLVVVLVQLPPPRHDYQYYDDPPDQLVRSLVCSQADPPVGGRDDDPPSVCVSNVSSVVVVVD

Secondary structure (DSSP, 8-state):
-PEEEEEE--SHHHHHHHHHHTT-TTEEEEEEE-TT--HHHHHHHHHEETTTEE--S-TTTHHHHHHHHHHHHT-